Protein AF-A0A7W8C8R3-F1 (afdb_monomer)

Radius of gyration: 35.59 Å; Cα contacts (8 Å, |Δi|>4): 25; chains: 1; bounding box: 63×40×106 Å

Sequence (124 aa):
MSDSTPDDGAPDEVVGGDDVVDVDEVPPDPAPVAPLPAPEPVPVPLPPTQTLDTGYTAAGVPTFDSVREKIETRYGTAIGATELAAETPEGRTVEEQYDARQRAAAERLEQIRASMRDPESGQT

Foldseek 3Di:
DDDDDPDDDDDDDPPDDPDDDDDDDDPDDPDDPDDDDDPDPDPDPDDPQPCDPVQAGPVRHGDPVRVVVVVVVVVVCVVCVVVVCCPDPVNVVVVVVVVVVVVVVVVVVVVVVVVVVPPPPPDD

Structure (mmCIF, N/CA/C/O backbone):
data_AF-A0A7W8C8R3-F1
#
_entry.id   AF-A0A7W8C8R3-F1
#
loop_
_atom_site.group_PDB
_atom_site.id
_atom_site.type_symbol
_atom_site.label_atom_id
_atom_site.label_alt_id
_atom_site.label_comp_id
_atom_site.label_asym_id
_atom_site.label_entity_id
_atom_site.label_seq_id
_atom_site.pdbx_PDB_ins_code
_atom_site.Cartn_x
_atom_site.Cartn_y
_atom_site.Cartn_z
_atom_site.occupancy
_atom_site.B_iso_or_equiv
_atom_site.auth_seq_id
_atom_site.auth_comp_id
_atom_site.auth_asym_id
_atom_site.auth_atom_id
_atom_site.pdbx_PDB_model_num
ATOM 1 N N . MET A 1 1 ? -33.207 21.715 10.352 1.00 47.66 1 MET A N 1
ATOM 2 C CA . MET A 1 1 ? -34.009 21.905 9.127 1.00 47.66 1 MET A CA 1
ATOM 3 C C . MET A 1 1 ? -33.130 22.680 8.173 1.00 47.66 1 MET A C 1
ATOM 5 O O . MET A 1 1 ? -32.701 23.750 8.565 1.00 47.66 1 MET A O 1
ATOM 9 N N . SER A 1 2 ? -32.743 22.247 6.993 1.00 57.81 2 SER A N 1
ATOM 10 C CA . SER A 1 2 ? -32.846 20.998 6.250 1.00 57.81 2 SER A CA 1
ATOM 11 C C . SER A 1 2 ? -31.822 21.193 5.135 1.00 57.81 2 SER A C 1
ATOM 13 O O . SER A 1 2 ? -31.798 22.281 4.571 1.00 57.81 2 SER A O 1
ATOM 15 N N . ASP A 1 3 ? -31.017 20.188 4.820 1.00 52.03 3 ASP A N 1
ATOM 16 C CA . ASP A 1 3 ? -30.730 19.907 3.416 1.00 52.03 3 ASP A CA 1
ATOM 17 C C . ASP A 1 3 ? -30.305 18.446 3.305 1.00 52.03 3 ASP A C 1
ATOM 19 O O . ASP A 1 3 ? -29.267 18.018 3.807 1.00 52.03 3 ASP A O 1
ATOM 23 N N . SER A 1 4 ? -31.221 17.651 2.776 1.00 57.34 4 SER A N 1
ATOM 24 C CA . SER A 1 4 ? -31.007 16.268 2.404 1.00 57.34 4 SER A CA 1
ATOM 25 C C . SER A 1 4 ? -31.815 16.076 1.137 1.00 57.34 4 SER A C 1
ATOM 27 O O . SER A 1 4 ? -33.044 16.114 1.161 1.00 57.34 4 SER A O 1
ATOM 29 N N . THR A 1 5 ? -31.118 15.931 0.022 1.00 68.00 5 THR A N 1
ATOM 30 C CA . THR A 1 5 ? -31.580 15.165 -1.129 1.00 68.00 5 THR A CA 1
ATOM 31 C C . THR A 1 5 ? -30.331 14.511 -1.723 1.00 68.00 5 THR A C 1
ATOM 33 O O . THR A 1 5 ? -29.400 15.230 -2.083 1.00 68.00 5 THR A O 1
ATOM 36 N N . PRO A 1 6 ? -30.241 13.170 -1.743 1.00 60.09 6 PRO A N 1
ATOM 37 C CA . PRO A 1 6 ? -29.232 12.477 -2.526 1.00 60.09 6 PRO A CA 1
ATOM 38 C C . PRO A 1 6 ? -29.578 12.637 -4.007 1.00 60.09 6 PRO A C 1
ATOM 40 O O . PRO A 1 6 ? -30.723 12.411 -4.396 1.00 60.09 6 PRO A O 1
ATOM 43 N N . ASP A 1 7 ? -28.589 13.055 -4.792 1.00 58.38 7 ASP A N 1
ATOM 44 C CA . ASP A 1 7 ? -28.660 13.096 -6.249 1.00 58.38 7 ASP A CA 1
ATOM 45 C C . ASP A 1 7 ? -28.833 11.663 -6.771 1.00 58.38 7 ASP A C 1
ATOM 47 O O . ASP A 1 7 ? -28.036 10.764 -6.486 1.00 58.38 7 ASP A O 1
ATOM 51 N N . ASP A 1 8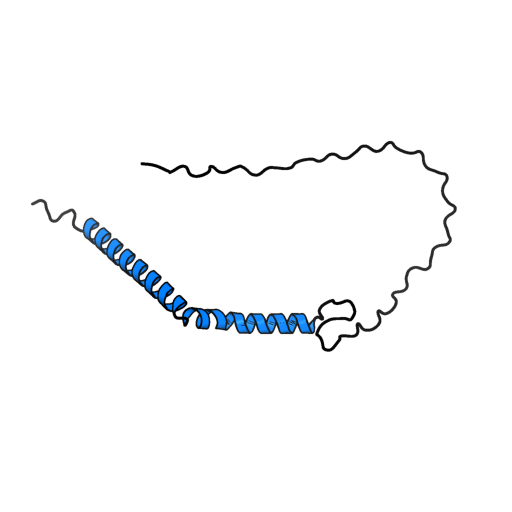 ? -29.976 11.475 -7.415 1.00 55.88 8 ASP A N 1
ATOM 52 C CA . ASP A 1 8 ? -30.516 10.241 -7.958 1.00 55.88 8 ASP A CA 1
ATOM 53 C C . ASP A 1 8 ? -29.684 9.800 -9.167 1.00 55.88 8 ASP A C 1
ATOM 55 O O . ASP A 1 8 ? -29.236 10.614 -9.975 1.00 55.88 8 ASP A O 1
ATOM 59 N N . GLY A 1 9 ? -29.449 8.494 -9.274 1.00 50.44 9 GLY A N 1
ATOM 60 C CA . GLY A 1 9 ? -28.632 7.911 -10.328 1.00 50.44 9 GLY A CA 1
ATOM 61 C C . GLY A 1 9 ? -29.168 8.236 -11.721 1.00 50.44 9 GLY A C 1
ATOM 62 O O . GLY A 1 9 ? -30.253 7.798 -12.099 1.00 50.44 9 GLY A O 1
ATOM 63 N N . ALA A 1 10 ? -28.363 8.932 -12.522 1.00 63.03 10 ALA A N 1
ATOM 64 C CA . ALA A 1 10 ? -28.573 8.980 -13.959 1.00 63.03 10 ALA A CA 1
ATOM 65 C C . ALA A 1 10 ? -28.173 7.622 -14.581 1.00 63.03 10 ALA A C 1
ATOM 67 O O . ALA A 1 10 ? -27.065 7.140 -14.316 1.00 63.03 10 ALA A O 1
ATOM 68 N N . PRO A 1 11 ? -29.048 6.980 -15.378 1.00 57.81 11 PRO A N 1
ATOM 69 C CA . PRO A 1 11 ? -28.729 5.743 -16.07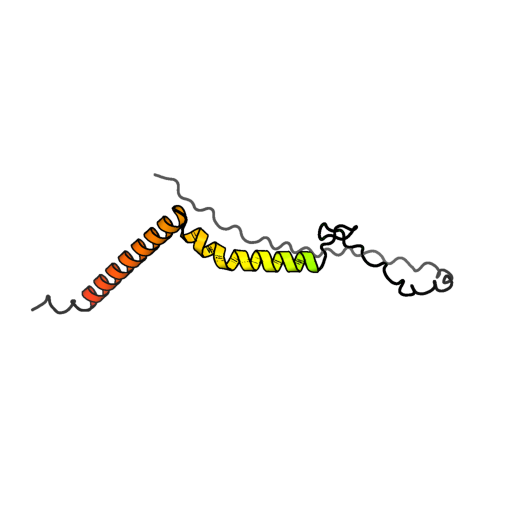5 1.00 57.81 11 PRO A CA 1
ATOM 70 C C . PRO A 1 11 ? -27.775 5.971 -17.255 1.00 57.81 11 PRO A C 1
ATOM 72 O O . PRO A 1 11 ? -27.835 6.982 -17.950 1.00 57.81 11 PRO A O 1
ATOM 75 N N . ASP A 1 12 ? -26.931 4.962 -17.449 1.00 55.50 12 ASP A N 1
ATOM 76 C CA . ASP A 1 12 ? -26.009 4.701 -18.555 1.00 55.50 12 ASP A CA 1
ATOM 77 C C . ASP A 1 12 ? -26.613 5.076 -19.928 1.00 55.50 12 ASP A C 1
ATOM 79 O O . ASP A 1 12 ? -27.596 4.471 -20.370 1.00 55.50 12 ASP A O 1
ATOM 83 N N . GLU A 1 13 ? -26.049 6.080 -20.611 1.00 54.91 13 GLU A N 1
ATOM 84 C CA . GLU A 1 13 ? -26.410 6.368 -22.002 1.00 54.91 13 GLU A CA 1
ATOM 85 C C . GLU A 1 13 ? -25.768 5.329 -22.924 1.00 54.91 13 GLU A C 1
ATOM 87 O O . GLU A 1 13 ? -24.597 5.392 -23.301 1.00 54.91 13 GLU A O 1
ATOM 92 N N . VAL A 1 14 ? -26.599 4.375 -23.328 1.00 62.88 14 VAL A N 1
ATOM 93 C CA . VAL A 1 14 ? -26.394 3.522 -24.493 1.00 62.88 14 VAL A CA 1
ATOM 94 C C . VAL A 1 14 ? -26.360 4.372 -25.770 1.00 62.88 14 VAL A C 1
ATOM 96 O O . VAL A 1 14 ? -27.378 4.587 -26.424 1.00 62.88 14 VAL A O 1
ATOM 99 N N . VAL A 1 15 ? -25.176 4.838 -26.173 1.00 55.28 15 VAL A N 1
ATOM 100 C CA . VAL A 1 15 ? -24.967 5.376 -27.527 1.00 55.28 15 VAL A CA 1
ATOM 101 C C . VAL A 1 15 ? -24.894 4.203 -28.505 1.00 55.28 15 VAL A C 1
ATOM 103 O O . VAL A 1 15 ? -23.831 3.668 -28.814 1.00 55.28 15 VAL A O 1
ATOM 106 N N . GLY A 1 16 ? -26.073 3.775 -28.954 1.00 52.22 16 GLY A N 1
ATOM 107 C CA . GLY A 1 16 ? -26.263 3.028 -30.190 1.00 52.22 16 GLY A CA 1
ATOM 108 C C . GLY A 1 16 ? -26.446 4.007 -31.350 1.00 52.22 16 GLY A C 1
ATOM 109 O O . GLY A 1 16 ? -27.324 4.865 -31.302 1.00 52.22 16 GLY A O 1
ATOM 110 N N . GLY A 1 17 ? -25.615 3.871 -32.380 1.00 50.72 17 GLY A N 1
ATOM 111 C CA . GLY A 1 17 ? -25.653 4.689 -33.590 1.00 50.72 17 GLY A CA 1
ATOM 112 C C . GLY A 1 17 ? -24.809 4.060 -34.692 1.00 50.72 17 GLY A C 1
ATOM 113 O O . GLY A 1 17 ? -23.759 4.586 -35.050 1.00 50.72 17 GLY A O 1
ATOM 114 N N . ASP A 1 18 ? -25.247 2.897 -35.172 1.00 58.78 18 ASP A N 1
ATOM 115 C CA . ASP A 1 18 ? -24.850 2.338 -36.466 1.00 58.78 18 ASP A CA 1
ATOM 116 C C . ASP A 1 18 ? -25.546 3.158 -37.568 1.00 58.78 18 ASP A C 1
ATOM 118 O O . ASP A 1 18 ? -26.682 2.873 -37.938 1.00 58.78 18 ASP A O 1
ATOM 122 N N . ASP A 1 19 ? -24.873 4.189 -38.079 1.00 57.72 19 ASP A N 1
ATOM 123 C CA . ASP A 1 19 ? -25.241 4.866 -39.328 1.00 57.72 19 ASP A CA 1
ATOM 124 C C . ASP A 1 19 ? -24.126 4.628 -40.353 1.00 57.72 19 ASP A C 1
ATOM 126 O O . ASP A 1 19 ? -23.201 5.422 -40.545 1.00 57.72 19 ASP A O 1
ATOM 130 N N . VAL A 1 20 ? -24.200 3.466 -40.998 1.00 59.50 20 VAL A N 1
ATOM 131 C CA . VAL A 1 20 ? -23.469 3.176 -42.232 1.00 59.50 20 VAL A CA 1
ATOM 132 C C . VAL A 1 20 ? -24.111 3.967 -43.370 1.00 59.50 20 VAL A C 1
ATOM 134 O O . VAL A 1 20 ? -25.242 3.710 -43.773 1.00 59.50 20 VAL A O 1
ATOM 137 N N . VAL A 1 21 ? -23.374 4.947 -43.886 1.00 56.53 21 VAL A N 1
ATOM 138 C CA . VAL A 1 21 ? -23.698 5.668 -45.123 1.00 56.53 21 VAL A CA 1
ATOM 139 C C . VAL A 1 21 ? -23.654 4.697 -46.306 1.00 56.53 21 VAL A C 1
ATOM 141 O O . VAL A 1 21 ? -22.604 4.125 -46.598 1.00 56.53 21 VAL A O 1
ATOM 144 N N . ASP A 1 22 ? -24.788 4.537 -46.988 1.00 63.69 22 ASP A N 1
ATOM 145 C CA . ASP A 1 22 ? -24.896 3.831 -48.268 1.00 63.69 22 ASP A CA 1
ATOM 146 C C . ASP A 1 22 ? -24.245 4.704 -49.359 1.00 63.69 22 ASP A C 1
ATOM 148 O O . ASP A 1 22 ? -24.703 5.813 -49.650 1.00 63.69 22 ASP A O 1
ATOM 152 N N . VAL A 1 23 ? -23.098 4.255 -49.875 1.00 70.88 23 VAL A N 1
ATOM 153 C CA . VAL A 1 23 ? -22.328 4.936 -50.924 1.00 70.88 23 VAL A CA 1
ATOM 154 C C . VAL A 1 23 ? -22.672 4.284 -52.262 1.00 70.88 23 VAL A C 1
ATOM 156 O O . VAL A 1 23 ? -22.357 3.118 -52.480 1.00 70.88 23 VAL A O 1
ATOM 159 N N . ASP A 1 24 ? -23.304 5.073 -53.132 1.00 68.50 24 ASP A N 1
ATOM 160 C CA . ASP A 1 24 ? -23.669 4.787 -54.527 1.00 68.50 24 ASP A CA 1
ATOM 161 C C . ASP A 1 24 ? -22.578 3.980 -55.278 1.00 68.50 24 ASP A C 1
ATOM 163 O O . ASP A 1 24 ? -21.397 4.345 -55.269 1.00 68.50 24 ASP A O 1
ATOM 167 N N . GLU A 1 25 ? -22.960 2.875 -55.929 1.00 67.44 25 GLU A N 1
ATOM 168 C CA . GLU A 1 25 ? -22.035 1.998 -56.661 1.00 67.44 25 GLU A CA 1
ATOM 169 C C . GLU A 1 25 ? -21.536 2.660 -57.960 1.00 67.44 25 GLU A C 1
ATOM 171 O O . GLU A 1 25 ? -22.259 2.795 -58.948 1.00 67.44 25 GLU A O 1
ATOM 176 N N . VAL A 1 26 ? -20.257 3.050 -57.968 1.00 72.19 26 VAL A N 1
ATOM 177 C CA . VAL A 1 26 ? -19.549 3.589 -59.140 1.00 72.19 26 VAL A CA 1
ATOM 178 C C . VAL A 1 26 ? -19.239 2.449 -60.128 1.00 72.19 26 VAL A C 1
ATOM 180 O O . VAL A 1 26 ? -18.641 1.451 -59.718 1.00 72.19 26 VAL A O 1
ATOM 183 N N . PRO A 1 27 ? -19.578 2.564 -61.432 1.00 66.44 27 PRO A N 1
ATOM 184 C CA . PRO A 1 27 ? -19.232 1.538 -62.415 1.00 66.44 27 PRO A CA 1
ATOM 185 C C . PRO A 1 27 ? -17.706 1.369 -62.514 1.00 66.44 27 PRO A C 1
ATOM 187 O O . PRO A 1 27 ? -16.978 2.360 -62.417 1.00 66.44 27 PRO A O 1
ATOM 190 N N . PRO A 1 28 ? -17.193 0.143 -62.732 1.00 72.12 28 PRO A N 1
ATOM 191 C CA . PRO A 1 28 ? -15.757 -0.091 -62.708 1.00 72.12 28 PRO A CA 1
ATOM 192 C C . PRO A 1 28 ? -15.061 0.599 -63.886 1.00 72.12 28 PRO A C 1
ATOM 194 O O . PRO A 1 28 ? -15.411 0.388 -65.050 1.00 72.12 28 PRO A O 1
ATOM 197 N N . ASP A 1 29 ? -14.037 1.386 -63.560 1.00 68.75 29 ASP A N 1
ATOM 198 C CA . ASP A 1 29 ? -13.054 1.901 -64.515 1.00 68.75 29 ASP A CA 1
ATOM 199 C C . ASP A 1 29 ? -12.351 0.730 -65.239 1.00 68.75 29 ASP A C 1
ATOM 201 O O . ASP A 1 29 ? -12.162 -0.342 -64.646 1.00 68.75 29 ASP A O 1
ATOM 205 N N . PRO A 1 30 ? -11.942 0.886 -66.516 1.00 65.19 30 PRO A N 1
ATOM 206 C CA . PRO A 1 30 ? -11.262 -0.179 -67.241 1.00 65.19 30 PRO A CA 1
ATOM 207 C C . PRO A 1 30 ? -9.984 -0.584 -66.503 1.00 65.19 30 PRO A C 1
ATOM 209 O O . PRO A 1 30 ? -9.197 0.266 -66.084 1.00 65.19 30 PRO A O 1
ATOM 212 N N . ALA A 1 31 ? -9.787 -1.899 -66.356 1.00 68.94 31 ALA A N 1
ATOM 213 C CA . ALA A 1 31 ? -8.700 -2.462 -65.567 1.00 68.94 31 ALA A CA 1
ATOM 214 C C . ALA A 1 31 ? -7.346 -1.834 -65.951 1.00 68.94 31 ALA A C 1
ATOM 216 O O . ALA A 1 31 ? -6.971 -1.873 -67.131 1.00 68.94 31 ALA A O 1
ATOM 217 N N . PRO A 1 32 ? -6.585 -1.282 -64.988 1.00 66.12 32 PRO A N 1
ATOM 218 C CA . PRO A 1 32 ? -5.224 -0.870 -65.263 1.00 66.12 32 PRO A CA 1
ATOM 219 C C . PRO A 1 32 ? -4.429 -2.115 -65.657 1.00 66.12 32 PRO A C 1
ATOM 221 O O . PRO A 1 32 ? -4.505 -3.155 -65.000 1.00 66.12 32 PRO A O 1
ATOM 224 N N . VAL A 1 33 ? -3.671 -2.010 -66.749 1.00 65.69 33 VAL A N 1
ATOM 225 C CA . VAL A 1 33 ? -2.686 -3.025 -67.133 1.00 65.69 33 VAL A CA 1
ATOM 226 C C . VAL A 1 33 ? -1.826 -3.302 -65.904 1.00 65.69 33 VAL A C 1
ATOM 228 O O . VAL A 1 33 ? -1.206 -2.379 -65.374 1.00 65.69 33 VAL A O 1
ATOM 231 N N . ALA A 1 34 ? -1.842 -4.546 -65.422 1.00 63.53 34 ALA A N 1
ATOM 232 C CA . ALA A 1 34 ? -1.144 -4.906 -64.199 1.00 63.53 34 ALA A CA 1
ATOM 233 C C . ALA A 1 34 ? 0.337 -4.508 -64.324 1.00 63.53 34 ALA A C 1
ATOM 235 O O . ALA A 1 34 ? 0.997 -4.934 -65.281 1.00 63.53 34 ALA A O 1
ATOM 236 N N . PRO A 1 35 ? 0.880 -3.695 -63.400 1.00 67.25 35 PRO A N 1
ATOM 237 C CA . PRO A 1 35 ? 2.317 -3.537 -63.324 1.00 67.25 35 PRO A CA 1
ATOM 238 C C . PRO A 1 35 ? 2.919 -4.916 -63.045 1.00 67.25 35 PRO A C 1
ATOM 240 O O . PRO A 1 35 ? 2.358 -5.712 -62.288 1.00 67.25 35 PRO A O 1
ATOM 243 N N . LEU A 1 36 ? 4.050 -5.201 -63.692 1.00 62.00 36 LEU A N 1
ATOM 244 C CA . LEU A 1 36 ? 4.868 -6.383 -63.4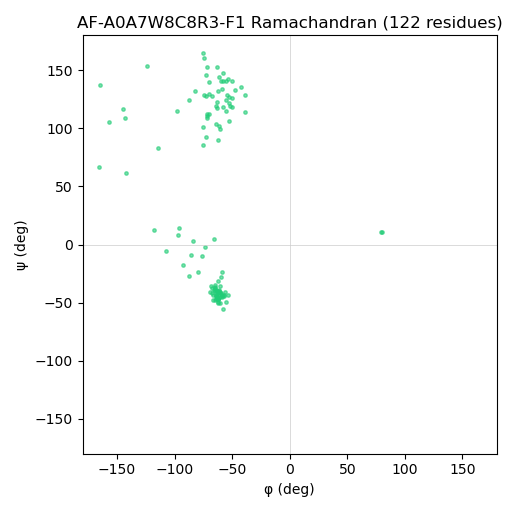29 1.00 62.00 36 LEU A CA 1
ATOM 245 C C . LEU A 1 36 ? 4.965 -6.600 -61.904 1.00 62.00 36 LEU A C 1
ATOM 247 O O . LEU A 1 36 ? 5.163 -5.605 -61.200 1.00 62.00 36 LEU A O 1
ATOM 251 N N . PRO A 1 37 ? 4.810 -7.833 -61.379 1.00 67.94 37 PRO A N 1
ATOM 252 C CA . PRO A 1 37 ? 4.845 -8.055 -59.940 1.00 67.94 37 PRO A CA 1
ATOM 253 C C . PRO A 1 37 ? 6.123 -7.445 -59.367 1.00 67.94 37 PRO A C 1
ATOM 255 O O . PRO A 1 37 ? 7.232 -7.770 -59.802 1.00 67.94 37 PRO A O 1
ATOM 258 N N . ALA A 1 38 ? 5.954 -6.522 -58.418 1.00 68.12 38 ALA A N 1
ATOM 259 C CA . ALA A 1 38 ? 7.060 -6.062 -57.600 1.00 68.12 38 ALA A CA 1
ATOM 260 C C . ALA A 1 38 ? 7.691 -7.298 -56.938 1.00 68.12 38 ALA A C 1
ATOM 262 O O . ALA A 1 38 ? 6.951 -8.212 -56.559 1.00 68.12 38 ALA A O 1
ATOM 263 N N . PRO A 1 39 ? 9.028 -7.370 -56.814 1.00 66.12 39 PRO A N 1
ATOM 264 C CA . PRO A 1 39 ? 9.638 -8.456 -56.064 1.00 66.12 39 PRO A CA 1
ATOM 265 C C . PRO A 1 39 ? 9.005 -8.480 -54.670 1.00 66.12 39 PRO A C 1
ATOM 267 O O . PRO A 1 39 ? 8.928 -7.436 -54.016 1.00 66.12 39 PRO A O 1
ATOM 270 N N . GLU A 1 40 ? 8.522 -9.646 -54.235 1.00 64.06 40 GLU A N 1
ATOM 271 C CA . GLU A 1 40 ? 8.094 -9.823 -52.849 1.00 64.06 40 GLU A CA 1
ATOM 272 C C . GLU A 1 40 ? 9.215 -9.322 -51.930 1.00 64.06 40 GLU A C 1
ATOM 274 O O . GLU A 1 40 ? 10.395 -9.523 -52.253 1.00 64.06 40 GLU A O 1
ATOM 279 N N . PRO A 1 41 ? 8.897 -8.640 -50.814 1.00 66.50 41 PRO A N 1
ATOM 280 C CA . PRO A 1 41 ? 9.922 -8.219 -49.883 1.00 66.50 41 PRO A CA 1
ATOM 281 C C . PRO A 1 41 ? 10.607 -9.475 -49.350 1.00 66.50 41 PRO A C 1
ATOM 283 O O . PRO A 1 41 ? 10.091 -10.176 -48.482 1.00 66.50 41 PRO A O 1
ATOM 286 N N . VAL A 1 42 ? 11.793 -9.761 -49.886 1.00 61.53 42 VAL A N 1
ATOM 287 C CA . VAL A 1 42 ? 12.758 -10.646 -49.244 1.00 61.53 42 VAL A CA 1
ATOM 288 C C . VAL A 1 42 ? 12.862 -10.204 -47.783 1.00 61.53 42 VAL A C 1
ATOM 290 O O . VAL A 1 42 ? 12.948 -8.995 -47.543 1.00 61.53 42 VAL A O 1
ATOM 293 N N . PRO A 1 43 ? 12.819 -11.119 -46.796 1.00 65.75 43 PRO A N 1
ATOM 294 C CA . PRO A 1 43 ? 13.017 -10.741 -45.407 1.00 65.75 43 PRO A CA 1
ATOM 295 C C . PRO A 1 43 ? 14.412 -10.131 -45.299 1.00 65.75 43 PRO A C 1
ATOM 297 O O . PRO A 1 43 ? 15.423 -10.832 -45.276 1.00 65.75 43 PRO A O 1
ATOM 300 N N . VAL A 1 44 ? 14.468 -8.801 -45.298 1.00 63.28 44 VAL A N 1
ATOM 301 C CA . VAL A 1 44 ? 15.686 -8.070 -44.996 1.00 63.28 44 VAL A CA 1
ATOM 302 C C . VAL A 1 44 ? 16.003 -8.453 -43.555 1.00 63.28 44 VAL A C 1
ATOM 304 O O . VAL A 1 44 ? 15.129 -8.284 -42.698 1.00 63.28 44 VAL A O 1
ATOM 307 N N . PRO A 1 45 ? 17.187 -9.010 -43.253 1.00 65.81 45 PRO A N 1
ATOM 308 C CA . PRO A 1 45 ? 17.574 -9.203 -41.868 1.00 65.81 45 PRO A CA 1
ATOM 309 C C . PRO A 1 45 ? 17.489 -7.834 -41.197 1.00 65.81 45 PRO A C 1
ATOM 311 O O . PRO A 1 45 ? 18.196 -6.904 -41.592 1.00 65.81 45 PRO A O 1
ATOM 314 N N . LEU A 1 46 ? 16.564 -7.692 -40.242 1.00 60.94 46 LEU A N 1
ATOM 315 C CA . LEU A 1 46 ? 16.461 -6.481 -39.441 1.00 60.94 46 LEU A CA 1
ATOM 316 C C . LEU A 1 46 ? 17.862 -6.224 -38.870 1.00 60.94 46 LEU A C 1
ATOM 318 O O . LEU A 1 46 ? 18.451 -7.156 -38.307 1.00 60.94 46 LEU A O 1
ATOM 322 N N . PRO A 1 47 ? 18.440 -5.019 -39.040 1.00 66.06 47 PRO A N 1
ATOM 323 C CA . PRO A 1 47 ? 19.680 -4.701 -38.350 1.00 66.06 47 PRO A CA 1
ATOM 324 C C . PRO A 1 47 ? 19.459 -4.972 -36.856 1.00 66.06 47 PRO A C 1
ATOM 326 O O . PRO A 1 47 ? 18.348 -4.728 -36.371 1.00 66.06 47 PRO A O 1
ATOM 329 N N . PRO A 1 48 ? 20.458 -5.500 -36.122 1.00 64.50 48 PRO A N 1
ATOM 330 C CA . PRO A 1 48 ? 20.305 -5.724 -34.694 1.00 64.50 48 PRO A CA 1
ATOM 331 C C . PRO A 1 48 ? 19.836 -4.413 -34.078 1.00 64.50 48 PRO A C 1
ATOM 333 O O . PRO A 1 48 ? 20.499 -3.383 -34.225 1.00 64.50 48 PRO A O 1
ATOM 336 N N . THR A 1 49 ? 18.655 -4.442 -33.464 1.00 62.78 49 THR A N 1
ATOM 337 C CA . THR A 1 49 ? 18.116 -3.313 -32.722 1.00 62.78 49 THR A CA 1
ATOM 338 C C . THR A 1 49 ? 19.185 -2.902 -31.728 1.00 62.78 49 THR A C 1
ATOM 340 O O . THR A 1 49 ? 19.446 -3.634 -30.776 1.00 62.78 49 THR A O 1
ATOM 343 N N . GLN A 1 50 ? 19.861 -1.782 -31.989 1.00 64.94 50 GLN A N 1
ATOM 344 C CA . GLN A 1 50 ? 20.897 -1.292 -31.095 1.00 64.94 50 GLN A CA 1
ATOM 345 C C . GLN A 1 50 ? 20.201 -0.950 -29.782 1.00 64.94 50 GLN A C 1
ATOM 347 O O . GLN A 1 50 ? 19.442 0.018 -29.689 1.00 64.94 50 GLN A O 1
ATOM 352 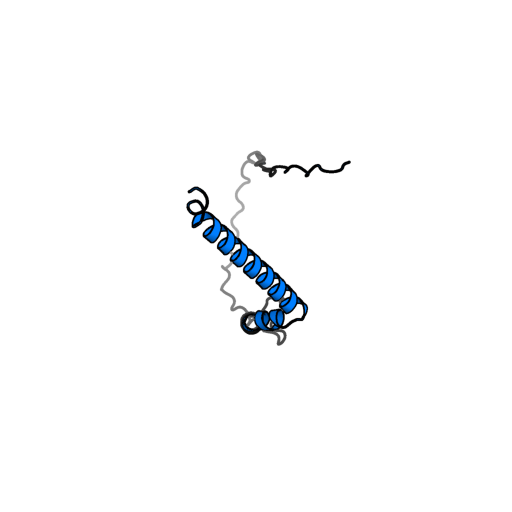N N . THR A 1 51 ? 20.379 -1.820 -28.795 1.00 61.84 51 THR A N 1
ATOM 353 C CA . THR A 1 51 ? 19.945 -1.582 -27.430 1.00 61.84 51 THR A CA 1
ATOM 354 C C . THR A 1 51 ? 20.863 -0.505 -26.887 1.00 61.84 51 THR A C 1
ATOM 356 O O . THR A 1 51 ? 22.069 -0.719 -26.759 1.00 61.84 51 THR A O 1
ATOM 359 N N . LEU A 1 52 ? 20.313 0.677 -26.639 1.00 71.56 52 LEU A N 1
ATOM 360 C CA . LEU A 1 52 ? 21.052 1.708 -25.933 1.00 71.56 52 LEU A CA 1
ATOM 361 C C . LEU A 1 52 ? 21.167 1.278 -24.467 1.00 71.56 52 LEU A C 1
ATOM 363 O O . LEU A 1 52 ? 20.270 0.619 -23.937 1.00 71.56 52 LEU A O 1
ATOM 367 N N . ASP A 1 53 ? 22.215 1.734 -23.786 1.00 76.62 53 ASP A N 1
ATOM 368 C CA . ASP A 1 53 ? 22.427 1.505 -22.344 1.00 76.62 53 ASP A CA 1
ATOM 369 C C . ASP A 1 53 ? 21.361 2.197 -21.457 1.00 76.62 53 ASP A C 1
ATOM 371 O O . ASP A 1 53 ? 21.419 2.207 -20.236 1.00 76.62 53 ASP A O 1
ATOM 375 N N . THR A 1 54 ? 20.354 2.808 -22.086 1.00 87.94 54 THR A N 1
ATOM 376 C CA . THR A 1 54 ? 19.183 3.415 -21.449 1.00 87.94 54 THR A CA 1
ATOM 377 C C . THR A 1 54 ? 18.061 2.407 -21.184 1.00 87.94 54 THR A C 1
ATOM 379 O O . THR A 1 54 ? 17.065 2.764 -20.557 1.00 87.94 54 THR A O 1
ATOM 382 N N . GLY A 1 55 ? 18.166 1.174 -21.698 1.00 90.94 55 GLY A N 1
ATOM 383 C CA . GLY A 1 55 ? 17.090 0.177 -21.639 1.00 90.94 55 GLY A CA 1
ATOM 384 C C . GLY A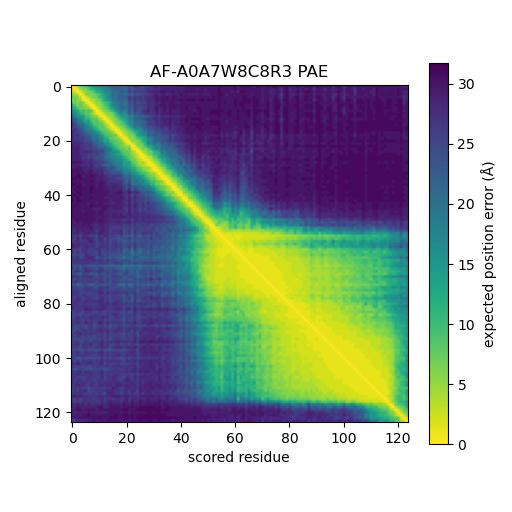 1 55 ? 15.985 0.384 -22.684 1.00 90.94 55 GLY A C 1
ATOM 385 O O . GLY A 1 55 ? 14.946 -0.281 -22.627 1.00 90.94 55 GLY A O 1
ATOM 386 N N . TYR A 1 56 ? 16.204 1.280 -23.651 1.00 93.62 56 TYR A N 1
ATOM 387 C CA . TYR A 1 56 ? 15.320 1.527 -24.788 1.00 93.62 56 TYR A CA 1
ATOM 388 C C . TYR A 1 56 ? 16.076 1.354 -26.109 1.00 93.62 56 TYR A C 1
ATOM 390 O O . TYR A 1 56 ? 17.292 1.525 -26.207 1.00 93.62 56 TYR A O 1
ATOM 398 N N . THR A 1 57 ? 15.336 1.011 -27.153 1.00 90.62 57 THR A N 1
ATOM 399 C CA . THR A 1 57 ? 15.822 1.017 -28.531 1.00 90.62 57 THR A CA 1
ATOM 400 C C . THR A 1 57 ? 15.899 2.453 -29.054 1.00 90.62 57 THR A C 1
ATOM 402 O O . THR A 1 57 ? 15.279 3.361 -28.500 1.00 90.62 57 THR A O 1
ATOM 405 N N . ALA A 1 58 ? 16.600 2.676 -30.168 1.00 88.25 58 ALA A N 1
ATOM 406 C CA . ALA A 1 58 ? 16.644 3.994 -30.815 1.00 88.25 58 ALA A CA 1
ATOM 407 C C . ALA A 1 58 ? 15.254 4.528 -31.237 1.00 88.25 58 ALA A C 1
ATOM 409 O O . ALA A 1 58 ? 15.068 5.736 -31.341 1.00 88.25 58 ALA A O 1
ATOM 410 N N . ALA A 1 59 ? 14.272 3.642 -31.440 1.00 90.38 59 ALA A N 1
ATOM 411 C CA . ALA A 1 59 ? 12.881 3.997 -31.731 1.00 90.38 59 ALA A CA 1
ATOM 412 C C . ALA A 1 59 ? 12.046 4.298 -30.467 1.00 90.38 59 ALA A C 1
ATOM 414 O O . ALA A 1 59 ? 10.843 4.521 -30.566 1.00 90.38 59 ALA A O 1
ATOM 415 N N . GLY A 1 60 ? 12.657 4.271 -29.276 1.00 92.62 60 GLY A N 1
ATOM 416 C CA . GLY A 1 60 ? 11.987 4.534 -28.000 1.00 92.62 60 GLY A CA 1
ATOM 417 C C . GLY A 1 60 ? 11.193 3.351 -27.438 1.00 92.62 60 GLY A C 1
ATOM 418 O O . GLY A 1 60 ? 10.456 3.515 -26.470 1.00 92.62 60 GLY A O 1
ATOM 419 N N . VAL A 1 61 ? 11.336 2.152 -28.008 1.00 94.94 61 VAL A N 1
ATOM 420 C CA . VAL A 1 61 ? 10.680 0.938 -27.494 1.00 94.94 61 VAL A CA 1
ATOM 421 C C . VAL A 1 61 ? 11.515 0.365 -26.341 1.00 94.94 61 VAL A C 1
ATOM 423 O O . VAL A 1 61 ? 12.724 0.230 -26.519 1.00 94.94 61 VAL A O 1
ATOM 426 N N . PRO A 1 62 ? 10.940 0.010 -25.178 1.00 93.62 62 PRO A N 1
ATOM 427 C CA . PRO A 1 62 ? 11.675 -0.676 -24.115 1.00 93.62 62 PRO A CA 1
ATOM 428 C C . PRO A 1 62 ? 12.273 -2.002 -24.596 1.00 93.62 62 PRO A C 1
ATOM 430 O O . PRO A 1 62 ? 11.634 -2.746 -25.342 1.00 93.62 62 PRO A O 1
ATOM 433 N N . THR A 1 63 ? 13.488 -2.321 -24.161 1.00 93.81 63 THR A N 1
ATOM 434 C CA . THR A 1 63 ? 14.087 -3.636 -24.409 1.00 93.81 63 THR A CA 1
ATOM 435 C C . THR A 1 63 ? 13.459 -4.701 -23.508 1.00 93.81 63 THR A C 1
ATOM 437 O O . THR A 1 63 ? 12.854 -4.410 -22.476 1.00 93.81 63 THR A O 1
ATOM 440 N N . PHE A 1 64 ? 13.599 -5.970 -23.890 1.00 94.19 64 PHE A N 1
ATOM 441 C CA . PHE A 1 64 ? 13.098 -7.074 -23.072 1.00 94.19 64 PHE A CA 1
ATOM 442 C C . PHE A 1 64 ? 13.763 -7.117 -21.688 1.00 94.19 64 PHE A C 1
ATOM 444 O O . PHE A 1 64 ? 13.078 -7.311 -20.684 1.00 94.19 64 PHE A O 1
ATOM 451 N N . ASP A 1 65 ? 15.073 -6.870 -21.629 1.00 94.81 65 ASP A N 1
ATOM 452 C CA . ASP A 1 65 ? 15.818 -6.865 -20.370 1.00 94.81 65 ASP A CA 1
ATOM 453 C C . ASP A 1 65 ? 15.371 -5.730 -19.438 1.00 94.81 65 ASP A C 1
ATOM 455 O O . ASP A 1 65 ? 15.180 -5.975 -18.249 1.00 94.81 65 ASP A O 1
ATOM 459 N N . SER A 1 66 ? 15.087 -4.527 -19.959 1.00 95.00 66 SER A N 1
ATOM 460 C CA . SER A 1 66 ? 14.619 -3.413 -19.118 1.00 95.00 66 SER A CA 1
ATOM 461 C C . SER A 1 66 ? 13.216 -3.650 -18.557 1.00 95.00 66 SER A C 1
ATOM 463 O O . SER A 1 66 ? 12.925 -3.296 -17.412 1.00 95.00 66 SER A O 1
ATOM 465 N N . VAL A 1 67 ? 12.333 -4.297 -19.327 1.00 96.94 67 VAL A N 1
ATOM 466 C CA . VAL A 1 67 ? 11.012 -4.713 -18.834 1.00 96.94 67 VAL A CA 1
ATOM 467 C C . VAL A 1 67 ? 11.148 -5.798 -17.768 1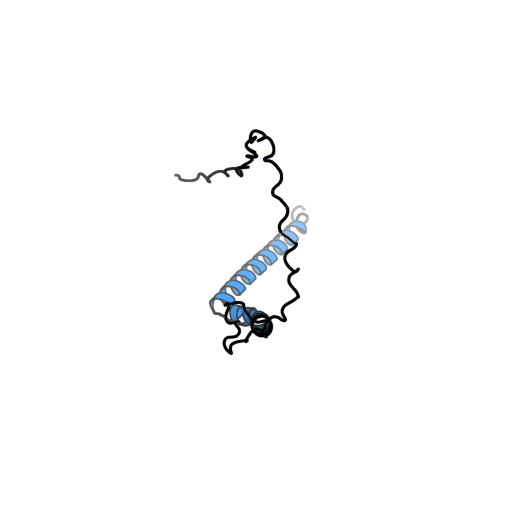.00 96.94 67 VAL A C 1
ATOM 469 O O . VAL A 1 67 ? 10.479 -5.706 -16.738 1.00 96.94 67 VAL A O 1
ATOM 472 N N . ARG A 1 68 ? 12.021 -6.791 -17.974 1.00 96.81 68 ARG A N 1
ATOM 473 C CA . ARG A 1 68 ? 12.297 -7.840 -16.984 1.00 96.81 68 ARG A CA 1
ATOM 474 C C . ARG A 1 68 ? 12.792 -7.241 -15.670 1.00 96.81 68 ARG A C 1
ATOM 476 O O . ARG A 1 68 ? 12.166 -7.468 -14.639 1.00 96.81 68 ARG A O 1
ATOM 483 N N . GLU A 1 69 ? 13.855 -6.444 -15.714 1.00 96.56 69 GLU A N 1
ATOM 484 C CA . GLU A 1 69 ? 14.449 -5.815 -14.530 1.00 96.56 69 GLU A CA 1
ATOM 485 C C . GLU A 1 69 ? 13.417 -4.973 -13.767 1.00 96.56 69 GLU A C 1
ATOM 487 O O . GLU A 1 69 ? 13.318 -5.025 -12.539 1.00 96.56 69 GLU A O 1
ATOM 492 N N . LYS A 1 70 ? 12.568 -4.238 -14.495 1.00 96.69 70 LYS A N 1
ATOM 493 C CA . LYS A 1 70 ? 11.485 -3.448 -13.905 1.00 96.69 70 LYS A CA 1
ATOM 494 C C . LYS A 1 70 ? 10.428 -4.313 -13.217 1.00 96.69 70 LYS A C 1
ATOM 496 O O . LYS A 1 70 ? 9.904 -3.903 -12.180 1.00 96.69 70 LYS A O 1
ATOM 501 N N . ILE A 1 71 ? 10.087 -5.471 -13.782 1.00 97.56 71 ILE A N 1
ATOM 502 C CA . ILE A 1 71 ? 9.154 -6.422 -13.164 1.00 97.56 71 ILE A CA 1
ATOM 503 C C . ILE A 1 71 ? 9.770 -7.006 -11.894 1.00 97.56 71 ILE A C 1
ATOM 505 O O . ILE A 1 71 ? 9.115 -6.992 -10.857 1.00 97.56 71 ILE A O 1
ATOM 509 N N . GLU A 1 72 ? 11.023 -7.449 -11.949 1.00 97.38 72 GLU A N 1
ATOM 510 C CA . GLU A 1 72 ? 11.739 -8.013 -10.800 1.00 97.38 72 GLU A CA 1
ATOM 511 C C . GLU A 1 72 ? 11.870 -6.992 -9.666 1.00 97.38 72 GLU A C 1
ATOM 513 O O . GLU A 1 72 ? 11.543 -7.294 -8.518 1.00 97.38 72 GLU A O 1
ATOM 518 N N . THR A 1 73 ? 12.234 -5.752 -9.998 1.00 96.50 73 THR A N 1
ATOM 519 C CA . THR A 1 73 ? 12.320 -4.650 -9.034 1.00 96.50 73 THR A CA 1
ATOM 520 C C . THR A 1 73 ? 10.966 -4.381 -8.383 1.00 96.50 73 THR A C 1
ATOM 522 O O . THR A 1 73 ? 10.861 -4.352 -7.159 1.00 96.50 73 THR A O 1
ATOM 525 N N . ARG A 1 74 ? 9.899 -4.229 -9.182 1.00 95.94 74 ARG A N 1
ATOM 526 C CA . ARG A 1 74 ? 8.549 -3.975 -8.654 1.00 95.94 74 ARG A CA 1
ATOM 527 C C . ARG A 1 74 ? 8.039 -5.127 -7.807 1.00 95.94 74 ARG A C 1
ATOM 529 O O . ARG A 1 74 ? 7.411 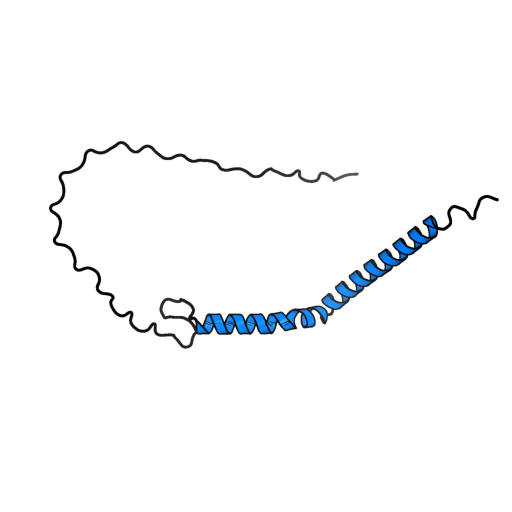-4.878 -6.785 1.00 95.94 74 ARG A O 1
ATOM 536 N N . TYR A 1 75 ? 8.299 -6.360 -8.222 1.00 96.38 75 TYR A N 1
ATOM 537 C CA . TYR A 1 75 ? 7.906 -7.545 -7.477 1.00 96.38 75 TYR A CA 1
ATOM 538 C C . TYR A 1 75 ? 8.638 -7.617 -6.133 1.00 96.38 75 TYR A C 1
ATOM 540 O O . TYR A 1 75 ? 7.993 -7.755 -5.097 1.00 96.38 75 TYR A O 1
ATOM 548 N N . GLY A 1 76 ? 9.960 -7.422 -6.128 1.00 95.25 76 GLY A N 1
ATOM 549 C CA . GLY A 1 76 ? 10.758 -7.379 -4.902 1.00 95.25 76 GLY A CA 1
ATOM 550 C C . GLY A 1 76 ? 10.301 -6.280 -3.942 1.00 95.25 76 GLY A C 1
ATOM 551 O O . GLY A 1 76 ? 10.132 -6.534 -2.752 1.00 95.25 76 GLY A O 1
ATOM 552 N N . THR A 1 77 ? 10.018 -5.075 -4.452 1.00 94.62 77 THR A N 1
ATOM 553 C CA . THR A 1 77 ? 9.457 -3.987 -3.637 1.00 94.62 77 THR A CA 1
ATOM 554 C C . THR A 1 77 ? 8.065 -4.325 -3.113 1.00 94.62 77 THR A C 1
ATOM 556 O O . THR A 1 77 ? 7.791 -4.088 -1.941 1.00 94.62 77 THR A O 1
ATOM 559 N N . ALA A 1 78 ? 7.185 -4.883 -3.947 1.00 92.69 78 ALA A N 1
ATOM 560 C CA . ALA A 1 78 ? 5.807 -5.180 -3.565 1.00 92.69 78 ALA A CA 1
ATOM 561 C C . ALA A 1 78 ? 5.719 -6.171 -2.398 1.00 92.69 78 ALA A C 1
ATOM 563 O O . ALA A 1 78 ? 4.849 -6.007 -1.546 1.00 92.69 78 ALA A O 1
ATOM 564 N N . ILE A 1 79 ? 6.634 -7.146 -2.326 1.00 95.12 79 ILE A N 1
ATOM 565 C CA . ILE A 1 79 ? 6.680 -8.096 -1.208 1.00 95.12 79 ILE A CA 1
ATOM 566 C C . ILE A 1 79 ? 6.870 -7.372 0.134 1.00 95.12 79 ILE A C 1
ATOM 568 O O . ILE A 1 79 ? 6.143 -7.667 1.075 1.00 95.12 79 ILE A O 1
ATOM 572 N N . GLY A 1 80 ? 7.788 -6.404 0.225 1.00 92.12 80 GLY A N 1
ATOM 573 C CA . GLY A 1 80 ? 8.085 -5.706 1.488 1.00 92.12 80 GLY A CA 1
ATOM 574 C C . GLY A 1 80 ? 7.294 -4.415 1.726 1.00 92.12 80 GLY A C 1
ATOM 575 O O . GLY A 1 80 ? 7.218 -3.931 2.851 1.00 92.12 80 GLY A O 1
ATOM 576 N N . ALA A 1 81 ? 6.694 -3.827 0.689 1.00 92.75 81 ALA A N 1
ATOM 577 C CA . ALA A 1 81 ? 6.071 -2.506 0.790 1.00 92.75 81 ALA A CA 1
ATOM 578 C C . ALA A 1 81 ? 4.905 -2.457 1.788 1.00 92.75 81 ALA A C 1
ATOM 580 O O . ALA A 1 81 ? 4.676 -1.422 2.410 1.00 92.75 81 ALA A O 1
ATOM 581 N N . THR A 1 82 ? 4.173 -3.562 1.944 1.00 89.44 82 THR A N 1
ATOM 582 C CA . THR A 1 82 ? 3.031 -3.641 2.868 1.00 89.44 82 THR A CA 1
ATOM 583 C C . THR A 1 82 ? 3.470 -3.593 4.329 1.00 89.44 82 THR A C 1
ATOM 585 O O . THR A 1 82 ? 2.862 -2.870 5.113 1.00 89.44 82 THR A O 1
ATOM 588 N N . GLU A 1 83 ? 4.559 -4.280 4.675 1.00 90.25 83 GLU A N 1
ATOM 589 C CA . GLU A 1 83 ? 5.141 -4.269 6.020 1.00 90.25 83 GLU A CA 1
ATOM 590 C C . GLU A 1 83 ? 5.633 -2.864 6.388 1.00 90.25 83 GLU A C 1
ATOM 592 O O . GLU A 1 83 ? 5.292 -2.342 7.448 1.00 90.25 83 GLU A O 1
ATOM 597 N N . LEU A 1 84 ? 6.341 -2.196 5.468 1.00 93.06 84 LEU A N 1
ATOM 598 C CA . LEU A 1 84 ? 6.782 -0.813 5.674 1.00 93.06 84 LEU A CA 1
ATOM 599 C C . LEU A 1 84 ? 5.599 0.150 5.820 1.00 93.06 84 LEU A C 1
ATOM 601 O O . LEU A 1 84 ? 5.641 1.054 6.652 1.00 93.06 84 LEU A O 1
ATOM 605 N N . ALA A 1 85 ? 4.549 -0.024 5.014 1.00 91.19 85 ALA A N 1
ATOM 606 C CA . ALA A 1 85 ? 3.352 0.805 5.095 1.00 91.19 85 ALA A CA 1
ATOM 607 C C . ALA A 1 85 ? 2.622 0.620 6.435 1.00 91.19 85 ALA A C 1
ATOM 609 O O . ALA A 1 85 ? 2.181 1.607 7.024 1.00 91.19 85 ALA A O 1
ATOM 610 N N . ALA A 1 86 ? 2.541 -0.612 6.944 1.00 91.25 86 ALA A N 1
ATOM 611 C CA . ALA A 1 86 ? 1.960 -0.906 8.252 1.00 91.25 86 ALA A CA 1
ATOM 612 C C . ALA A 1 86 ? 2.765 -0.278 9.403 1.00 91.25 86 ALA A C 1
ATOM 614 O O . ALA A 1 86 ? 2.188 0.192 10.381 1.00 91.25 86 ALA A O 1
ATOM 615 N N . GLU A 1 87 ? 4.091 -0.198 9.275 1.00 91.69 87 GLU A N 1
ATOM 616 C CA . GLU A 1 87 ? 4.959 0.352 10.320 1.00 91.69 87 GLU A CA 1
ATOM 617 C C . GLU A 1 87 ? 4.936 1.893 10.408 1.00 91.69 87 GLU A C 1
ATOM 619 O O . GLU A 1 87 ? 5.438 2.475 11.377 1.00 91.69 87 GLU A O 1
ATOM 624 N N . THR A 1 88 ? 4.315 2.574 9.442 1.00 96.25 88 THR A N 1
ATOM 625 C CA . THR A 1 88 ? 4.094 4.026 9.512 1.00 96.25 88 THR A CA 1
ATOM 626 C C . THR A 1 88 ? 3.185 4.407 10.691 1.00 96.25 88 THR A C 1
ATOM 628 O O . THR A 1 88 ? 2.336 3.610 11.103 1.00 96.25 88 THR A O 1
ATOM 631 N N . PRO A 1 89 ? 3.311 5.626 11.252 1.00 95.44 89 PRO A N 1
ATOM 632 C CA . PRO A 1 89 ? 2.393 6.106 12.286 1.00 95.44 89 PRO A CA 1
ATOM 633 C C . PRO A 1 89 ? 0.923 6.007 11.861 1.00 95.44 89 PRO A C 1
ATOM 635 O O . PRO A 1 89 ? 0.083 5.550 12.632 1.00 95.44 89 PRO A O 1
ATOM 638 N N . GLU A 1 90 ? 0.623 6.382 10.619 1.00 95.12 90 GLU A N 1
ATOM 639 C CA . GLU A 1 90 ? -0.711 6.298 10.036 1.00 95.12 90 GLU A CA 1
ATOM 640 C C . GLU A 1 90 ? -1.180 4.841 9.941 1.00 95.12 90 GLU A C 1
ATOM 642 O O . GLU A 1 90 ? -2.298 4.536 10.361 1.00 95.12 90 GLU A O 1
ATOM 647 N N . GLY A 1 91 ? -0.318 3.934 9.468 1.00 95.06 91 GLY A N 1
ATOM 648 C CA . GLY A 1 91 ? -0.585 2.495 9.391 1.00 95.06 91 GLY A CA 1
ATOM 649 C C . GLY A 1 91 ? -0.990 1.905 10.741 1.00 95.06 91 GLY A C 1
ATOM 650 O O . GLY A 1 91 ? -2.058 1.300 10.852 1.00 95.06 91 GLY A O 1
ATOM 651 N N . ARG A 1 92 ? -0.214 2.198 11.791 1.00 95.81 92 ARG A N 1
ATOM 652 C CA . ARG A 1 92 ? -0.525 1.769 13.164 1.00 95.81 92 ARG A CA 1
ATOM 653 C C . ARG A 1 92 ? -1.860 2.321 13.654 1.00 95.81 92 ARG A C 1
ATOM 655 O O . ARG A 1 92 ? -2.643 1.588 14.245 1.00 95.81 92 ARG A O 1
ATOM 662 N N . THR A 1 93 ? -2.168 3.590 13.375 1.00 97.12 93 THR A N 1
ATOM 663 C CA . THR A 1 93 ? -3.446 4.179 13.818 1.00 97.12 93 THR A CA 1
ATOM 664 C C . THR A 1 93 ? -4.659 3.524 13.150 1.00 97.12 93 THR A C 1
ATOM 666 O O . THR A 1 93 ? -5.700 3.352 13.785 1.00 97.12 93 THR A O 1
ATOM 669 N N . VAL A 1 94 ? -4.542 3.139 11.874 1.00 96.50 94 VAL A N 1
ATOM 670 C CA . VAL A 1 94 ? -5.606 2.439 11.141 1.00 96.50 94 VAL A CA 1
ATOM 671 C C . VAL A 1 94 ? -5.813 1.036 11.710 1.00 96.50 94 VAL A C 1
ATOM 673 O O . VAL A 1 94 ? -6.959 0.620 11.900 1.00 96.50 94 VAL A O 1
ATOM 676 N N . GLU A 1 95 ? -4.725 0.332 12.020 1.00 94.81 95 GLU A N 1
ATOM 677 C CA . GLU A 1 95 ? -4.756 -0.988 12.653 1.00 94.81 95 GLU A CA 1
ATOM 678 C C . GLU A 1 95 ? -5.394 -0.929 14.049 1.00 94.81 95 GLU A C 1
ATOM 680 O O . GLU A 1 95 ? -6.343 -1.661 14.326 1.00 94.81 95 GLU A O 1
ATOM 685 N N . GLU A 1 96 ? -4.998 0.031 14.887 1.00 96.38 96 GLU A N 1
ATOM 686 C CA . GLU A 1 96 ? -5.594 0.248 16.211 1.00 96.38 96 GLU A CA 1
ATOM 687 C C . GLU A 1 96 ? -7.109 0.499 16.139 1.00 96.38 96 GLU A C 1
ATOM 689 O O . GLU A 1 96 ? -7.884 -0.052 16.929 1.00 96.38 9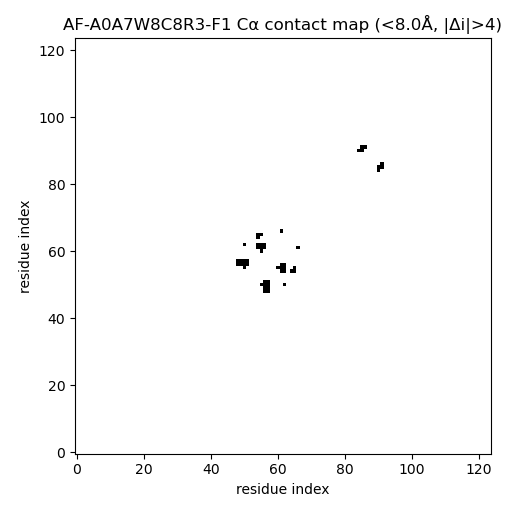6 GLU A O 1
ATOM 694 N N . GLN A 1 97 ? -7.561 1.315 15.180 1.00 97.06 97 GLN A N 1
ATOM 695 C CA . GLN A 1 97 ? -8.986 1.580 14.962 1.00 97.06 97 GLN A CA 1
ATOM 696 C C . GLN A 1 97 ? -9.738 0.347 14.459 1.00 97.06 97 GLN A C 1
ATOM 698 O O . GLN A 1 97 ? -10.901 0.132 14.816 1.00 97.06 97 GLN A O 1
ATOM 703 N N . TYR A 1 98 ? -9.114 -0.453 13.596 1.00 96.81 98 TYR A N 1
ATOM 704 C CA . TYR A 1 98 ? -9.672 -1.724 13.159 1.00 96.81 98 TYR A CA 1
ATOM 705 C C . TYR A 1 98 ? -9.837 -2.677 14.349 1.00 96.81 98 TYR A C 1
ATOM 707 O O . TYR A 1 98 ? -10.949 -3.138 14.604 1.00 96.81 98 TYR A O 1
ATOM 715 N N . ASP A 1 99 ? -8.796 -2.860 15.156 1.00 97.69 99 ASP A N 1
ATOM 716 C CA . ASP A 1 99 ? -8.820 -3.717 16.340 1.00 97.69 99 ASP A CA 1
ATOM 717 C C . ASP A 1 99 ? -9.833 -3.260 17.389 1.00 97.69 99 ASP A C 1
ATOM 719 O O . ASP A 1 99 ? -10.517 -4.081 18.005 1.00 97.69 99 ASP A O 1
ATOM 723 N N . ALA A 1 100 ? -9.966 -1.950 17.601 1.00 98.00 100 ALA A N 1
ATOM 724 C CA . ALA A 1 100 ? -10.978 -1.396 18.492 1.00 98.00 100 ALA A CA 1
ATOM 725 C C . ALA A 1 100 ? -12.399 -1.741 18.015 1.00 98.00 100 ALA A C 1
ATOM 727 O O . ALA A 1 100 ? -13.231 -2.167 18.819 1.00 98.00 100 ALA A O 1
ATOM 728 N N . ARG A 1 101 ? -12.668 -1.625 16.705 1.00 98.12 101 ARG A N 1
ATOM 729 C CA . ARG A 1 101 ? -13.956 -2.017 16.108 1.00 98.12 101 ARG A CA 1
ATOM 730 C C . ARG A 1 101 ? -14.205 -3.517 16.233 1.00 98.12 101 ARG A C 1
ATOM 732 O O . ARG A 1 101 ? -15.310 -3.907 16.603 1.00 98.12 101 ARG A O 1
ATOM 739 N N . GLN A 1 102 ? -13.192 -4.345 15.987 1.00 98.31 102 GLN A N 1
ATOM 740 C CA . GLN A 1 102 ? -13.297 -5.798 16.120 1.00 98.31 102 GLN A CA 1
ATOM 741 C C . GLN A 1 102 ? -13.596 -6.216 17.565 1.00 98.31 102 GLN A C 1
ATOM 743 O O . GLN A 1 102 ? -14.477 -7.044 17.791 1.00 98.31 102 GLN A O 1
ATOM 748 N N . ARG A 1 103 ? -12.925 -5.606 18.551 1.00 98.19 103 ARG A N 1
ATOM 749 C CA . ARG A 1 103 ? -13.190 -5.843 19.978 1.00 98.19 103 ARG A CA 1
ATOM 750 C C . ARG A 1 103 ? -14.605 -5.431 20.374 1.00 98.19 103 ARG A C 1
ATOM 752 O O . ARG A 1 103 ? -15.308 -6.228 20.987 1.00 98.19 103 ARG A O 1
ATOM 759 N N . ALA A 1 104 ? -15.047 -4.241 19.970 1.00 98.25 104 ALA A N 1
ATOM 760 C CA . ALA A 1 104 ? -16.406 -3.775 20.241 1.00 98.25 104 ALA A CA 1
ATOM 761 C C . ALA A 1 104 ? -17.470 -4.685 19.598 1.00 98.25 104 ALA A C 1
ATOM 763 O O . ALA A 1 104 ? -18.487 -4.998 20.217 1.00 98.25 104 ALA A O 1
ATOM 764 N N . ALA A 1 105 ? -17.228 -5.154 18.371 1.00 98.06 105 ALA A N 1
ATOM 765 C CA . ALA A 1 105 ? -18.108 -6.106 17.702 1.00 98.06 105 ALA A CA 1
ATOM 766 C C . ALA A 1 105 ? -18.155 -7.454 18.439 1.00 98.06 105 ALA A C 1
ATOM 768 O O . ALA A 1 105 ? -19.239 -8.000 18.646 1.00 98.06 105 ALA A O 1
ATOM 769 N N . ALA A 1 106 ? -17.003 -7.972 18.874 1.00 98.19 106 ALA A N 1
ATOM 770 C CA . ALA A 1 106 ? -16.920 -9.217 19.633 1.00 98.19 106 ALA A CA 1
ATOM 771 C C . ALA A 1 106 ? -17.669 -9.126 20.972 1.00 98.19 106 ALA A C 1
ATOM 773 O O . ALA A 1 106 ? -18.491 -9.994 21.265 1.00 98.19 106 ALA A O 1
ATOM 774 N N . GLU A 1 107 ? -17.462 -8.048 21.733 1.00 98.12 107 GLU A N 1
ATOM 775 C CA . GLU A 1 107 ? -18.176 -7.792 22.988 1.00 98.12 107 GLU A CA 1
ATOM 776 C C . GLU A 1 107 ? -19.689 -7.715 22.753 1.00 98.12 107 GLU A C 1
ATOM 778 O O . GLU A 1 107 ? -20.483 -8.333 23.465 1.00 98.12 107 GLU A O 1
ATOM 783 N N . ARG A 1 108 ? -20.117 -7.012 21.697 1.00 97.25 108 ARG A N 1
ATOM 784 C CA . ARG A 1 108 ? -21.540 -6.905 21.376 1.00 97.25 108 ARG A CA 1
ATOM 785 C C . ARG A 1 108 ? -22.157 -8.259 21.022 1.00 97.25 108 ARG A C 1
ATOM 787 O O . ARG A 1 108 ? -23.280 -8.543 21.439 1.00 97.25 108 ARG A O 1
ATOM 794 N N . LEU A 1 109 ? -21.442 -9.097 20.274 1.00 97.62 109 LEU A N 1
ATOM 795 C CA . LEU A 1 109 ? -21.882 -10.457 19.954 1.00 97.62 109 LEU A CA 1
ATOM 796 C C . LEU A 1 109 ? -21.977 -11.337 21.205 1.00 97.62 109 LEU A C 1
ATOM 798 O O . LEU A 1 109 ? -22.899 -12.146 21.313 1.00 97.62 109 LEU A O 1
ATOM 802 N N . GLU A 1 110 ? -21.057 -11.177 22.155 1.00 97.25 110 GLU A N 1
ATOM 803 C CA . GLU A 1 110 ? -21.104 -11.871 23.440 1.00 97.25 110 GLU A CA 1
ATOM 804 C C . GLU A 1 110 ? -22.329 -11.458 24.263 1.00 97.25 110 GLU A C 1
ATOM 806 O O . GLU A 1 110 ? -23.074 -12.328 24.714 1.00 97.25 110 GLU A O 1
ATOM 811 N N . GLN A 1 111 ? -22.609 -10.155 24.364 1.00 95.81 111 GLN A N 1
ATOM 812 C CA . GLN A 1 111 ? -23.810 -9.639 25.031 1.00 95.81 111 GLN A CA 1
ATOM 813 C C . GLN A 1 111 ? -25.099 -10.208 24.421 1.00 95.81 111 GLN A C 1
ATOM 815 O O . GLN A 1 111 ? -25.999 -10.630 25.147 1.00 95.81 111 GLN A O 1
ATOM 820 N N . ILE A 1 112 ? -25.195 -10.255 23.086 1.00 96.31 112 ILE A N 1
ATOM 821 C CA . ILE A 1 112 ? -26.352 -10.842 22.395 1.00 96.31 112 ILE A CA 1
ATOM 822 C C . ILE A 1 112 ? -26.473 -12.328 22.743 1.00 96.31 112 ILE A C 1
ATOM 824 O O . ILE A 1 112 ? -27.554 -12.782 23.118 1.00 96.31 112 ILE A O 1
ATOM 828 N N . ARG A 1 113 ? -25.371 -13.084 22.681 1.00 95.69 113 ARG A N 1
ATOM 829 C CA . ARG A 1 113 ? -25.365 -14.514 23.018 1.00 95.69 113 ARG A CA 1
ATOM 830 C C . ARG A 1 113 ? -25.804 -14.764 24.463 1.00 95.69 113 ARG A C 1
ATOM 832 O O . ARG A 1 113 ? -26.574 -15.693 24.691 1.00 95.69 113 ARG A O 1
ATOM 839 N N . ALA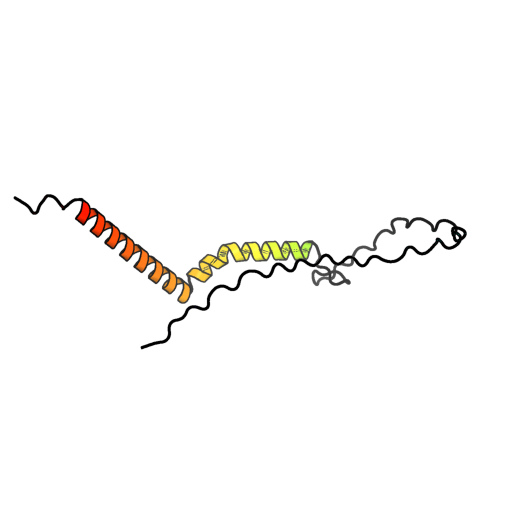 A 1 114 ? -25.353 -13.942 25.409 1.00 95.38 114 ALA A N 1
ATOM 840 C CA . ALA A 1 114 ? -25.793 -14.003 26.800 1.00 95.38 114 ALA A CA 1
ATOM 841 C C . ALA A 1 114 ? -27.302 -13.725 26.917 1.00 95.38 114 ALA A C 1
ATOM 843 O O . ALA A 1 114 ? -28.034 -14.552 27.453 1.00 95.38 114 ALA A O 1
ATOM 844 N N . SER A 1 115 ? -27.800 -12.649 26.291 1.00 92.62 115 SER A N 1
ATOM 845 C CA . SER A 1 115 ? -29.234 -12.311 26.310 1.00 92.62 115 SER A CA 1
ATOM 846 C C . SER A 1 115 ? -30.143 -13.391 25.710 1.00 92.62 115 SER A C 1
ATOM 848 O O . SER A 1 115 ? -31.291 -13.520 26.119 1.00 92.62 115 SER A O 1
ATOM 850 N N . MET A 1 116 ? -29.635 -14.188 24.764 1.00 91.50 116 MET A N 1
ATOM 851 C CA . MET A 1 116 ? -30.362 -15.322 24.184 1.00 91.50 116 MET A CA 1
ATOM 852 C C . MET A 1 116 ? -30.346 -16.569 25.074 1.00 91.50 116 MET A C 1
ATOM 854 O O . MET A 1 116 ? -31.220 -17.419 24.929 1.00 91.50 116 MET A O 1
ATOM 858 N N . ARG A 1 117 ? -29.360 -16.704 25.967 1.00 89.44 117 ARG A N 1
ATOM 859 C CA . ARG A 1 117 ? -29.257 -17.824 26.911 1.00 89.44 117 ARG A CA 1
ATOM 860 C C . ARG A 1 117 ? -30.024 -17.567 28.214 1.00 89.44 117 ARG A C 1
ATOM 862 O O . ARG A 1 117 ? -30.497 -18.531 28.804 1.00 89.44 117 ARG A O 1
ATOM 869 N N . ASP A 1 118 ? -30.206 -16.304 28.606 1.00 71.88 118 ASP A N 1
ATOM 870 C CA . ASP A 1 118 ? -30.881 -15.906 29.853 1.00 71.88 118 ASP A CA 1
ATOM 871 C C . ASP A 1 118 ? -32.393 -15.524 29.792 1.00 71.88 118 ASP A C 1
ATOM 873 O O . ASP A 1 118 ? -32.890 -14.986 30.781 1.00 71.88 118 ASP A O 1
ATOM 877 N N . PRO A 1 119 ? -33.207 -15.787 28.741 1.00 62.06 119 PRO A N 1
ATOM 878 C CA . PRO A 1 119 ? -34.624 -15.400 28.761 1.00 62.06 119 PRO A CA 1
ATOM 879 C C . PRO A 1 119 ? -35.522 -16.262 29.680 1.00 62.06 119 PRO A C 1
ATOM 881 O O . PRO A 1 119 ? -36.708 -15.962 29.792 1.00 62.06 119 PRO A O 1
ATOM 884 N N . GLU A 1 120 ? -35.001 -17.298 30.357 1.00 57.34 120 GLU A N 1
ATOM 885 C CA . GLU A 1 120 ? -35.779 -18.201 31.237 1.00 57.34 120 GLU A CA 1
ATOM 886 C C . GLU A 1 120 ? -35.535 -18.034 32.753 1.00 57.34 120 GLU A C 1
ATOM 888 O O . GLU A 1 120 ? -36.237 -18.648 33.552 1.00 57.34 120 GLU A O 1
ATOM 893 N N . SER A 1 121 ? -34.596 -17.197 33.202 1.00 57.81 121 SER A N 1
ATOM 894 C CA . SER A 1 121 ? -34.213 -17.098 34.628 1.00 57.81 121 SER A CA 1
ATOM 895 C C . SER A 1 121 ? -34.897 -15.961 35.413 1.00 57.81 121 SER A C 1
ATOM 897 O O . SER A 1 121 ? -34.561 -15.725 36.573 1.00 57.81 121 SER A O 1
ATOM 899 N N . GLY A 1 122 ? -35.878 -15.271 34.817 1.00 57.84 122 GLY A N 1
ATOM 900 C CA . GLY A 1 122 ? -36.545 -14.092 35.397 1.00 57.84 122 GLY A CA 1
ATOM 901 C C . GLY A 1 122 ? -38.050 -14.210 35.673 1.00 57.84 122 GLY A C 1
ATOM 902 O O . GLY A 1 122 ? -38.690 -13.186 35.910 1.00 57.84 122 GLY A O 1
ATOM 903 N N . GLN A 1 123 ? -38.648 -15.407 35.620 1.00 52.75 123 GLN A N 1
ATOM 904 C CA . GLN A 1 123 ? -40.099 -15.573 35.789 1.00 52.75 123 GLN A CA 1
ATOM 905 C C . GLN A 1 123 ? -40.481 -16.836 36.582 1.00 52.75 123 GLN A C 1
ATOM 907 O O . GLN A 1 123 ? -41.188 -17.695 36.067 1.00 52.75 123 GLN A O 1
ATOM 912 N N . THR A 1 124 ? -40.049 -16.936 37.842 1.00 45.22 124 THR A N 1
ATOM 913 C CA . THR A 1 124 ? -40.663 -17.806 38.869 1.00 45.22 124 THR A CA 1
ATOM 914 C C . THR A 1 124 ? -40.508 -17.192 40.247 1.00 45.22 124 THR A C 1
ATOM 916 O O . THR A 1 124 ? -39.361 -16.790 40.551 1.00 45.22 124 THR A O 1
#

Mean predicted aligned error: 19.12 Å

pLDDT: mean 78.98, std 17.1, range [45.22, 98.31]

Secondary structure (DSSP, 8-state):
-----PPPPPP--------------PPPPPPPPPP-PPPP-----PPP--B-TTSBBTTSPBPHHHHHHHHHHHHHHHHHHHHHHHHSHHHHHHHHHHHHHHHHHHHHHHHHHHHHH-TTSS--

Solvent-accessible surface area (backbone atoms only — not comparable to full-atom values): 8287 Å² total; per-residue (Å²): 141,85,90,87,78,81,86,73,86,81,78,84,82,79,85,81,79,91,77,82,81,87,74,82,86,74,80,83,72,82,79,73,79,77,72,77,83,71,79,75,84,69,85,68,79,73,73,78,77,59,69,42,100,80,38,27,31,89,88,68,46,72,34,72,65,44,52,48,53,50,49,53,51,51,51,60,47,57,71,51,47,59,60,57,48,45,72,34,76,68,34,45,54,53,50,53,54,49,51,52,51,52,50,53,50,51,53,52,52,49,53,52,54,49,60,71,70,55,78,77,81,82,80,130